Protein AF-J7IGV7-F1 (afdb_monomer)

Sequence (108 aa):
GIPSAEMAAGLDADAIVIALKSRTTPSADAVAESLAALEWLRERGCEQIFFKYCSTFDSTAAGNIGQVSEALLEQLGSDFTLACPAFPENGRTIFRGHLFVQDQLLSE

Solvent-accessible surface area (backbone atoms only — not comparable to full-atom values): 6958 Å² total; per-residue (Å²): 92,78,74,52,74,73,78,49,60,84,72,84,68,97,73,87,85,76,58,72,87,37,64,81,47,59,44,69,57,30,33,53,56,50,50,54,43,48,52,59,40,46,79,71,65,54,88,74,87,81,90,86,74,53,59,81,63,73,58,54,100,80,24,29,67,63,62,37,51,53,54,51,27,60,77,68,74,44,94,78,86,87,89,78,44,60,39,65,96,80,32,16,44,70,57,98,88,44,53,25,52,63,97,38,53,71,92,110

Nearest PDB structures (foldseek):
  5dmh-assembly2_B  TM=1.000E+00  e=1.516E-09  Cupriavidus necator H16
  5dmh-assembly1_A  TM=1.006E+00  e=2.106E-09  Cupriavidus necator H16
  1yzy-assembly2_B  TM=9.901E-01  e=2.101E-08  Haemophilus influenzae
  3dqq-assembly1_A-2  TM=1.004E+00  e=7.325E-08  Salmonella enterica subsp. enterica serovar Typhimurium
  3dqq-assembly2_B  TM=1.003E+00  e=3.788E-07  Salmonella enterica subsp. enterica serovar Typhimurium

Mean predicted aligned error: 2.84 Å

Foldseek 3Di:
DADDPVVCVPDDDPDDDDDDPQLPPQQVVSQVVLVVNVVSCVVVVNPDDDDDDALLLRADPRDNPVSNVVSVCVVVVHDDDDDHSADVVQQWDADPNFTDRNPHTSVD

Organism: Pseudomonas syringae pv. actinidiae (NCBI:txid103796)

Structure (mmCIF, N/CA/C/O backbone):
data_AF-J7IGV7-F1
#
_entry.id   AF-J7IGV7-F1
#
loop_
_atom_site.group_PDB
_atom_site.id
_atom_site.type_symbol
_atom_site.label_atom_id
_atom_site.label_alt_id
_atom_site.label_comp_id
_atom_site.label_asym_id
_atom_site.label_entity_id
_atom_site.label_seq_id
_atom_site.pdbx_PDB_ins_code
_atom_site.Cartn_x
_atom_site.Cartn_y
_atom_site.Cartn_z
_atom_site.occupancy
_atom_site.B_iso_or_equiv
_atom_site.auth_seq_id
_atom_site.auth_comp_id
_atom_site.auth_asym_id
_atom_site.auth_atom_id
_atom_site.pdbx_PDB_model_num
ATOM 1 N N . GLY A 1 1 ? -4.403 13.123 4.275 1.00 84.31 1 GLY A N 1
ATOM 2 C CA . GLY A 1 1 ? -4.124 12.906 5.705 1.00 84.31 1 GLY A CA 1
ATOM 3 C C . GLY A 1 1 ? -5.341 12.289 6.355 1.00 84.31 1 GLY A C 1
ATOM 4 O O . GLY A 1 1 ? -6.381 12.226 5.708 1.00 84.31 1 GLY A O 1
ATOM 5 N N . ILE A 1 2 ? -5.208 11.836 7.597 1.00 93.19 2 ILE A N 1
ATOM 6 C CA . ILE A 1 2 ? -6.303 11.217 8.355 1.00 93.19 2 ILE A CA 1
ATOM 7 C C . ILE A 1 2 ? -7.370 12.288 8.662 1.00 93.19 2 ILE A C 1
ATOM 9 O O . ILE A 1 2 ? -7.001 13.350 9.171 1.00 93.19 2 ILE A O 1
ATOM 13 N N . PRO A 1 3 ? -8.657 12.075 8.325 1.00 92.00 3 PRO A N 1
ATOM 14 C CA . PRO A 1 3 ? -9.700 13.067 8.590 1.00 92.00 3 PRO A CA 1
ATOM 15 C C . PRO A 1 3 ? -9.944 13.265 10.093 1.00 92.00 3 PRO A C 1
ATOM 17 O O . PRO A 1 3 ? -9.812 12.332 10.885 1.00 92.00 3 PRO A O 1
ATOM 20 N N . SER A 1 4 ? -10.352 14.470 10.501 1.00 91.19 4 SER A N 1
ATOM 21 C CA . SER A 1 4 ? -10.789 14.696 11.885 1.00 91.19 4 SER A CA 1
ATOM 22 C C . SER A 1 4 ? -12.097 13.949 12.178 1.00 91.19 4 SER A C 1
ATOM 24 O O . SER A 1 4 ? -12.853 13.616 11.264 1.00 91.19 4 SER A O 1
ATOM 26 N N . ALA A 1 5 ? -12.395 13.708 13.458 1.00 85.00 5 ALA A N 1
ATOM 27 C CA . ALA A 1 5 ? -13.662 13.093 13.862 1.00 85.00 5 ALA A CA 1
ATOM 28 C C . ALA A 1 5 ? -14.883 13.897 13.379 1.00 85.00 5 ALA A C 1
ATOM 30 O O . ALA A 1 5 ? -15.871 13.308 12.957 1.00 85.00 5 ALA A O 1
ATOM 31 N N . GLU A 1 6 ? -14.780 15.228 13.374 1.00 87.62 6 GLU A N 1
ATOM 32 C CA . GLU A 1 6 ? -15.820 16.129 12.871 1.00 87.62 6 GLU A CA 1
ATOM 33 C C . GLU A 1 6 ? -16.024 15.986 11.359 1.00 87.62 6 GLU A C 1
ATOM 35 O O . GLU A 1 6 ? -17.153 15.839 10.909 1.00 87.62 6 GLU A O 1
ATOM 40 N N . MET A 1 7 ? -14.942 15.942 10.572 1.00 84.81 7 MET A N 1
ATOM 41 C CA . MET A 1 7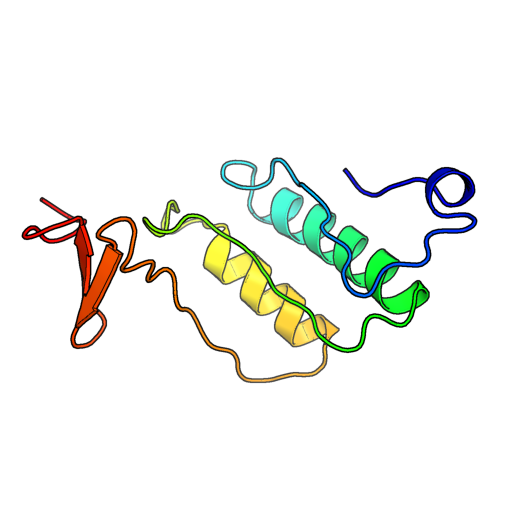 ? -15.037 15.701 9.125 1.00 84.81 7 MET A CA 1
ATOM 42 C C . MET A 1 7 ? -15.596 14.316 8.796 1.00 84.81 7 MET A C 1
ATOM 44 O O . MET A 1 7 ? -16.161 14.114 7.726 1.00 84.81 7 MET A O 1
ATOM 48 N N . ALA A 1 8 ? -15.396 13.357 9.698 1.00 84.12 8 ALA A N 1
ATOM 49 C CA . ALA A 1 8 ? -15.902 12.005 9.552 1.00 84.12 8 ALA A CA 1
ATOM 50 C C . ALA A 1 8 ? -17.365 11.855 9.986 1.00 84.12 8 ALA A C 1
ATOM 52 O O . ALA A 1 8 ? -17.967 10.812 9.727 1.00 84.12 8 ALA A O 1
ATOM 53 N N . ALA A 1 9 ? -17.918 12.849 10.688 1.00 82.69 9 ALA A N 1
ATOM 54 C CA . ALA A 1 9 ? -19.268 12.785 11.215 1.00 82.69 9 ALA A CA 1
ATOM 55 C C . ALA A 1 9 ? -20.268 12.739 10.053 1.00 82.69 9 ALA A C 1
ATOM 57 O O . ALA A 1 9 ? -20.359 13.670 9.256 1.00 82.69 9 ALA A O 1
ATOM 58 N N . GLY A 1 10 ? -21.011 11.636 9.954 1.00 80.12 10 GLY A N 1
ATOM 59 C CA . GLY A 1 10 ? -21.983 11.428 8.880 1.00 80.12 10 GLY A CA 1
ATOM 60 C C . GLY A 1 10 ? -21.392 10.907 7.567 1.00 80.12 10 GLY A C 1
ATOM 61 O O . GLY A 1 10 ? -22.084 10.957 6.554 1.00 80.12 10 GLY A O 1
ATOM 62 N N . LEU A 1 11 ? -20.150 10.405 7.562 1.00 85.75 11 LEU A N 1
ATOM 63 C CA . LEU A 1 11 ? -19.664 9.601 6.439 1.00 85.75 11 LEU A CA 1
ATOM 64 C C . LEU A 1 11 ? -20.482 8.308 6.348 1.00 85.75 11 LEU A C 1
ATOM 66 O O . LEU A 1 11 ? -20.324 7.411 7.173 1.00 85.75 11 LEU A O 1
ATOM 70 N N . ASP A 1 12 ? -21.330 8.239 5.328 1.00 88.88 12 ASP A N 1
ATOM 71 C CA . ASP A 1 12 ? -22.033 7.036 4.893 1.00 88.88 12 ASP A CA 1
ATOM 72 C C . ASP A 1 12 ? -21.447 6.626 3.538 1.00 88.88 12 ASP A C 1
ATOM 74 O O . ASP A 1 12 ? -21.731 7.239 2.505 1.00 88.88 12 ASP A O 1
ATOM 78 N N . ALA A 1 13 ? -20.498 5.693 3.567 1.00 91.69 13 ALA A N 1
ATOM 79 C CA . ALA A 1 13 ? -19.764 5.254 2.390 1.00 91.69 13 ALA A CA 1
ATOM 80 C C . ALA A 1 13 ? -19.388 3.779 2.511 1.00 91.69 13 ALA A C 1
ATOM 82 O O . ALA A 1 13 ? -18.926 3.336 3.560 1.00 91.69 13 ALA A O 1
ATOM 83 N N . ASP A 1 14 ? -19.483 3.054 1.397 1.00 94.44 14 ASP A N 1
ATOM 84 C CA . ASP A 1 14 ? -19.074 1.647 1.327 1.00 94.44 14 ASP A CA 1
ATOM 85 C C . ASP A 1 14 ? -17.547 1.471 1.429 1.00 94.44 14 ASP A C 1
ATOM 87 O O . ASP A 1 14 ? -17.051 0.410 1.804 1.00 94.44 14 ASP A O 1
ATOM 91 N N . ALA A 1 15 ? -16.781 2.507 1.068 1.00 96.19 15 ALA A N 1
ATOM 92 C CA . ALA A 1 15 ? -15.325 2.498 1.092 1.00 96.19 15 ALA A CA 1
ATOM 93 C C . ALA A 1 15 ? -14.758 3.875 1.454 1.00 96.19 15 ALA A C 1
ATOM 95 O O . ALA A 1 15 ? -15.256 4.913 1.013 1.00 96.19 15 ALA A O 1
ATOM 96 N N . ILE A 1 16 ? -13.657 3.877 2.208 1.00 95.75 16 ILE A N 1
ATOM 97 C CA . ILE A 1 16 ? -12.945 5.090 2.615 1.00 95.75 16 ILE A CA 1
ATOM 98 C C . ILE A 1 16 ? -11.492 5.000 2.149 1.00 95.75 16 ILE A C 1
ATOM 100 O O . ILE A 1 16 ? -10.813 4.000 2.370 1.00 95.75 16 ILE A O 1
ATOM 104 N N . VAL A 1 17 ? -10.996 6.072 1.527 1.00 96.94 17 VAL A N 1
ATOM 105 C CA . VAL A 1 17 ? -9.608 6.167 1.055 1.00 96.94 17 VAL A CA 1
ATOM 106 C C . VAL A 1 17 ? -8.887 7.292 1.789 1.00 96.94 17 VAL A C 1
ATOM 108 O O . VAL A 1 17 ? -9.201 8.469 1.609 1.00 96.94 17 VAL A O 1
ATOM 111 N N . ILE A 1 18 ? -7.871 6.941 2.580 1.00 97.38 18 ILE A N 1
ATOM 112 C CA . ILE A 1 18 ? -6.984 7.912 3.231 1.00 97.38 18 ILE A CA 1
ATOM 113 C C . ILE A 1 18 ? -5.748 8.122 2.356 1.00 97.38 18 ILE A C 1
ATOM 115 O O . ILE A 1 18 ? -4.890 7.252 2.232 1.00 97.38 18 ILE A O 1
ATOM 119 N N . ALA A 1 19 ? -5.638 9.307 1.755 1.00 97.44 19 ALA A N 1
ATOM 120 C CA . ALA A 1 19 ? -4.468 9.679 0.967 1.00 97.44 19 ALA A CA 1
ATOM 121 C C . ALA A 1 19 ? -3.319 10.154 1.875 1.00 97.44 19 ALA A C 1
ATOM 123 O O . ALA A 1 19 ? -3.428 11.191 2.544 1.00 97.44 19 ALA A O 1
ATOM 124 N N . LEU A 1 20 ? -2.210 9.414 1.861 1.00 97.56 20 LEU A N 1
ATOM 125 C CA . LEU A 1 20 ? -0.955 9.751 2.538 1.00 97.56 20 LEU A CA 1
ATOM 126 C C . LEU A 1 20 ? 0.107 10.197 1.526 1.00 97.56 20 LEU A C 1
ATOM 128 O O . LEU A 1 20 ? 0.058 9.839 0.347 1.00 97.56 20 LEU A O 1
ATOM 132 N N . LYS A 1 21 ? 1.089 10.978 1.986 1.00 97.06 21 LYS A N 1
ATOM 133 C CA . LYS A 1 21 ? 2.260 11.384 1.188 1.00 97.06 21 LYS A CA 1
ATOM 134 C C . LYS A 1 21 ? 3.487 10.545 1.563 1.00 97.06 21 LYS A C 1
ATOM 136 O O . LYS A 1 21 ? 4.586 11.068 1.678 1.00 97.06 21 LYS A O 1
ATOM 141 N N . SER A 1 22 ? 3.294 9.237 1.714 1.00 97.06 22 SER A N 1
ATOM 142 C CA . SER A 1 22 ? 4.245 8.323 2.358 1.00 97.06 22 SER A CA 1
ATOM 143 C C . SER A 1 22 ? 5.158 7.542 1.400 1.00 97.06 22 SER A C 1
ATOM 145 O O . SER A 1 22 ? 5.896 6.660 1.830 1.00 97.06 22 SER A O 1
ATOM 147 N N . ARG A 1 23 ? 5.132 7.827 0.085 1.00 97.62 23 ARG A N 1
ATOM 148 C CA . ARG A 1 23 ? 5.897 7.048 -0.917 1.00 97.62 23 ARG A CA 1
ATOM 149 C C . ARG A 1 23 ? 7.410 7.111 -0.687 1.00 97.62 23 ARG A C 1
ATOM 151 O O . ARG A 1 23 ? 8.086 6.101 -0.828 1.00 97.62 23 ARG A O 1
ATOM 158 N N . THR A 1 24 ? 7.922 8.303 -0.398 1.00 96.44 24 THR A N 1
ATOM 159 C CA . THR A 1 24 ? 9.364 8.605 -0.369 1.00 96.44 24 THR A CA 1
ATOM 160 C C . THR A 1 24 ? 9.819 9.196 0.963 1.00 96.44 24 THR A C 1
ATOM 162 O O . THR A 1 24 ? 10.936 9.696 1.062 1.00 96.44 24 THR A O 1
ATOM 165 N N . THR A 1 25 ? 8.950 9.209 1.973 1.00 97.25 25 THR A N 1
ATOM 166 C CA . THR A 1 25 ? 9.321 9.586 3.342 1.00 97.25 25 THR A CA 1
ATOM 167 C C . THR A 1 25 ? 10.185 8.488 3.966 1.00 97.25 25 THR A C 1
ATOM 169 O O . THR A 1 25 ? 10.186 7.360 3.463 1.00 97.25 25 THR A O 1
ATOM 172 N N . PRO A 1 26 ? 10.915 8.768 5.058 1.00 98.06 26 PRO A N 1
ATOM 173 C CA . PRO A 1 26 ? 11.537 7.718 5.858 1.00 98.06 26 PRO A CA 1
ATOM 174 C C . PRO A 1 26 ? 10.540 6.600 6.189 1.00 98.06 26 PRO A C 1
ATOM 176 O O . PRO A 1 26 ? 9.363 6.862 6.450 1.00 98.06 26 PRO A O 1
ATOM 179 N N . SER A 1 27 ? 11.006 5.351 6.179 1.00 97.75 27 SER A N 1
ATOM 180 C CA . SER A 1 27 ? 10.139 4.183 6.377 1.00 97.75 27 SER A CA 1
ATOM 181 C C . SER A 1 27 ? 9.418 4.210 7.722 1.00 97.75 27 SER A C 1
ATOM 183 O O . SER A 1 27 ? 8.233 3.897 7.775 1.00 97.75 27 SER A O 1
ATOM 185 N N . ALA A 1 28 ? 10.088 4.671 8.782 1.00 98.19 28 ALA A N 1
ATOM 186 C CA . ALA A 1 28 ? 9.481 4.861 10.098 1.00 98.19 28 ALA A CA 1
ATOM 187 C C . ALA A 1 28 ? 8.280 5.825 10.059 1.00 98.19 28 ALA A C 1
ATOM 189 O O . ALA A 1 28 ? 7.235 5.523 10.633 1.00 98.19 28 ALA A O 1
ATOM 190 N N . ASP A 1 29 ? 8.396 6.936 9.325 1.00 98.38 29 ASP A N 1
ATOM 191 C CA . ASP A 1 29 ? 7.314 7.917 9.186 1.00 98.38 29 ASP A CA 1
ATOM 192 C C . ASP A 1 29 ? 6.157 7.334 8.364 1.00 98.38 29 ASP A C 1
ATOM 194 O O . ASP A 1 29 ? 4.993 7.449 8.744 1.00 98.38 29 ASP A O 1
ATOM 198 N N . ALA A 1 30 ? 6.467 6.642 7.261 1.00 98.50 30 ALA A N 1
ATOM 199 C CA . ALA A 1 30 ? 5.459 5.988 6.428 1.00 98.50 30 ALA A CA 1
ATOM 200 C C . ALA A 1 30 ? 4.684 4.902 7.189 1.00 98.50 30 ALA A C 1
ATOM 202 O O . ALA A 1 30 ? 3.467 4.788 7.020 1.00 98.50 30 ALA A O 1
ATOM 203 N N . VAL A 1 31 ? 5.370 4.125 8.030 1.00 98.75 31 VAL A N 1
ATOM 204 C CA . VAL A 1 31 ? 4.757 3.125 8.912 1.00 98.75 31 VAL A CA 1
ATOM 205 C C . VAL A 1 31 ? 3.859 3.807 9.941 1.00 98.75 31 VAL A C 1
ATOM 207 O O . VAL A 1 31 ? 2.688 3.445 10.041 1.00 98.75 31 VAL A O 1
ATOM 210 N N . ALA A 1 32 ? 4.355 4.826 10.647 1.00 98.62 32 ALA A N 1
ATOM 211 C CA . ALA A 1 32 ? 3.581 5.538 11.662 1.00 98.62 32 ALA A CA 1
ATOM 212 C C . ALA A 1 32 ? 2.299 6.168 11.086 1.00 98.62 32 ALA A C 1
ATOM 214 O O . ALA A 1 32 ? 1.217 5.994 11.648 1.00 98.62 32 ALA A O 1
ATOM 215 N N . GLU A 1 33 ? 2.390 6.841 9.934 1.00 98.44 33 GLU A N 1
ATOM 216 C CA . GLU A 1 33 ? 1.222 7.412 9.253 1.00 98.44 33 GLU A CA 1
ATOM 217 C C . GLU A 1 33 ? 0.221 6.336 8.810 1.00 98.44 33 GLU A C 1
ATOM 219 O O . GLU A 1 33 ? -0.991 6.531 8.926 1.00 98.44 33 GLU A O 1
ATOM 224 N N . SER A 1 34 ? 0.711 5.196 8.315 1.00 98.69 34 SER A N 1
ATOM 225 C CA . SER A 1 34 ? -0.141 4.104 7.831 1.00 98.69 34 SER A CA 1
ATOM 226 C C . SER A 1 34 ? -0.854 3.380 8.972 1.00 98.69 34 SER A C 1
ATOM 228 O O . SER A 1 34 ? -2.028 3.047 8.832 1.0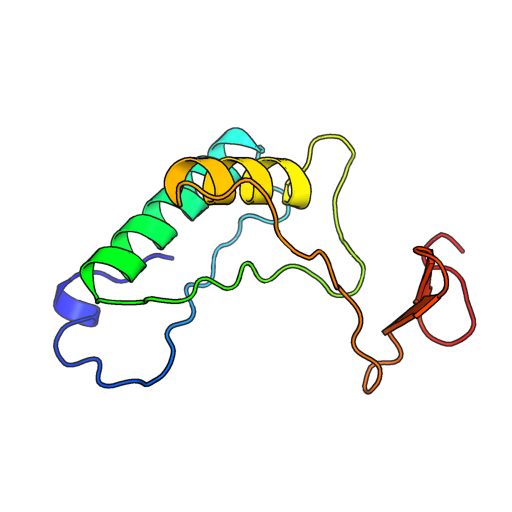0 98.69 34 SER A O 1
ATOM 230 N N . LEU A 1 35 ? -0.192 3.187 10.116 1.00 98.69 35 LEU A N 1
ATOM 231 C CA . LEU A 1 35 ? -0.805 2.599 11.310 1.00 98.69 35 LEU A CA 1
ATOM 232 C C . LEU A 1 35 ? -1.842 3.534 11.939 1.00 98.69 35 LEU A C 1
ATOM 234 O O . LEU A 1 35 ? -2.916 3.082 12.325 1.00 98.69 35 LEU A O 1
ATOM 238 N N . ALA A 1 36 ? -1.574 4.841 11.972 1.00 98.44 36 ALA A N 1
ATOM 239 C CA . ALA A 1 36 ? -2.569 5.816 12.410 1.00 98.44 36 ALA A CA 1
ATOM 240 C C . ALA A 1 36 ? -3.796 5.834 11.476 1.00 98.44 36 ALA A C 1
ATOM 242 O O . ALA A 1 36 ? -4.931 5.945 11.939 1.00 98.44 36 ALA A O 1
ATOM 243 N N . ALA A 1 37 ? -3.588 5.684 10.162 1.00 98.44 37 ALA A N 1
ATOM 244 C CA . ALA A 1 37 ? -4.676 5.562 9.196 1.00 98.44 37 ALA A CA 1
ATOM 245 C C . ALA A 1 37 ? -5.463 4.253 9.372 1.00 98.44 37 ALA A C 1
ATOM 247 O O . ALA A 1 37 ? -6.691 4.275 9.314 1.00 98.44 37 ALA A O 1
ATOM 248 N N . LEU A 1 38 ? -4.774 3.134 9.618 1.00 98.38 38 LEU A N 1
ATOM 249 C CA . LEU A 1 38 ? -5.393 1.843 9.915 1.00 98.38 38 LEU A CA 1
ATOM 250 C C . LEU A 1 38 ? -6.297 1.931 11.147 1.00 98.38 38 LEU A C 1
ATOM 252 O O . LEU A 1 38 ? -7.452 1.525 11.070 1.00 98.38 38 LEU A O 1
ATOM 256 N N . GLU A 1 39 ? -5.797 2.473 12.256 1.00 97.75 39 GLU A N 1
ATOM 257 C CA . GLU A 1 39 ? -6.577 2.576 13.493 1.00 97.75 39 GLU A CA 1
ATOM 258 C C . GLU A 1 39 ? -7.850 3.397 13.273 1.00 97.75 39 GLU A C 1
ATOM 260 O O . GLU A 1 39 ? -8.951 2.950 13.588 1.00 97.75 39 GLU A O 1
ATOM 265 N N . TRP A 1 40 ? -7.723 4.540 12.597 1.00 97.00 40 TRP A N 1
ATOM 266 C CA . TRP A 1 40 ? -8.863 5.390 12.265 1.00 97.00 40 TRP A CA 1
ATOM 267 C C . TRP A 1 40 ? -9.920 4.676 11.406 1.00 97.00 40 TRP A C 1
ATOM 269 O O . TRP A 1 40 ? -11.121 4.897 11.590 1.00 97.00 40 TRP A O 1
ATOM 279 N N . LEU A 1 41 ? -9.491 3.831 10.458 1.00 96.69 41 LEU A N 1
ATOM 280 C CA . LEU A 1 41 ? -10.390 3.020 9.628 1.00 96.69 41 LEU A CA 1
ATOM 281 C C . LEU A 1 41 ? -11.080 1.933 10.464 1.00 96.69 41 LEU A C 1
ATOM 283 O O . LEU A 1 41 ? -12.286 1.724 10.333 1.00 96.69 41 LEU A O 1
ATOM 287 N N . ARG A 1 42 ? -10.344 1.271 11.365 1.00 95.19 42 ARG A N 1
ATOM 288 C CA . ARG A 1 42 ? -10.889 0.224 12.243 1.00 95.19 42 ARG A CA 1
ATOM 289 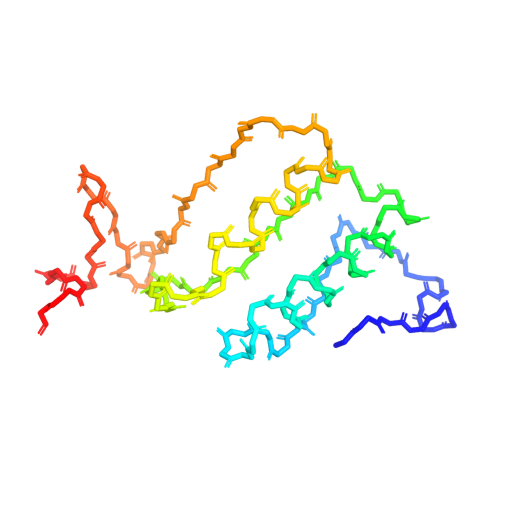C C . ARG A 1 42 ? -11.920 0.762 13.227 1.00 95.19 42 ARG A C 1
ATOM 291 O O . ARG A 1 42 ? -12.957 0.130 13.405 1.00 95.19 42 ARG A O 1
ATOM 298 N N . GLU A 1 43 ? -11.695 1.944 13.797 1.00 93.75 43 GLU A N 1
ATOM 299 C CA . GLU A 1 43 ? -12.673 2.637 14.652 1.00 93.75 43 GLU A CA 1
ATOM 300 C C . GLU A 1 43 ? -14.013 2.904 13.942 1.00 93.75 43 GLU A C 1
ATOM 302 O O . GLU A 1 43 ? -15.034 3.106 14.596 1.00 93.75 43 GLU A O 1
ATOM 307 N N . ARG A 1 44 ? -14.024 2.895 12.604 1.00 92.56 44 ARG A N 1
ATOM 308 C CA . ARG A 1 44 ? -15.212 3.097 11.759 1.00 92.56 44 ARG A CA 1
ATOM 309 C C . ARG A 1 44 ? -15.777 1.808 11.177 1.00 92.56 44 ARG A C 1
ATOM 311 O O . ARG A 1 44 ? -16.646 1.861 10.316 1.00 92.56 44 ARG A O 1
ATOM 318 N N . GLY A 1 45 ? -15.305 0.660 11.654 1.00 93.50 45 GLY A N 1
ATOM 319 C CA . GLY A 1 45 ? -15.817 -0.638 11.238 1.00 93.50 45 GLY A CA 1
ATOM 320 C C . GLY A 1 45 ? -15.330 -1.090 9.864 1.00 93.50 45 GLY A C 1
ATOM 321 O O . GLY A 1 45 ? -15.947 -1.972 9.281 1.00 93.50 45 GLY A O 1
ATOM 322 N N . CYS A 1 46 ? -14.237 -0.533 9.326 1.00 96.12 46 CYS A N 1
ATOM 323 C CA . CYS A 1 46 ? -13.638 -1.091 8.114 1.00 96.12 46 CYS A CA 1
ATOM 324 C C . CYS A 1 46 ? -13.089 -2.500 8.396 1.00 96.12 46 CYS A C 1
ATOM 326 O O . CYS A 1 46 ? -12.113 -2.663 9.129 1.00 96.12 46 CYS A O 1
ATOM 328 N N . GLU A 1 47 ? -13.709 -3.512 7.791 1.00 94.62 47 GLU A N 1
ATOM 329 C CA . GLU A 1 47 ? -13.361 -4.929 7.983 1.00 94.62 47 GLU A CA 1
ATOM 330 C C . GLU A 1 47 ? -12.248 -5.406 7.039 1.00 94.62 47 GLU A C 1
ATOM 332 O O . GLU A 1 47 ? -11.517 -6.345 7.353 1.00 94.62 47 GLU A O 1
ATOM 337 N N . GLN A 1 48 ? -12.095 -4.745 5.888 1.00 97.50 48 GLN A N 1
ATOM 338 C CA . GLN A 1 48 ? -11.076 -5.050 4.890 1.00 97.50 48 GLN A CA 1
ATOM 339 C C . GLN A 1 48 ? -10.178 -3.839 4.647 1.00 97.50 48 GLN A C 1
ATOM 341 O O . GLN A 1 48 ? -10.652 -2.726 4.422 1.00 97.50 48 GLN A O 1
ATOM 346 N N . ILE A 1 49 ? -8.865 -4.072 4.647 1.00 98.38 49 ILE A N 1
ATOM 347 C CA . ILE A 1 49 ? -7.853 -3.032 4.459 1.00 98.38 49 ILE A CA 1
ATOM 348 C C . ILE A 1 49 ? -7.128 -3.255 3.136 1.00 98.38 49 ILE A C 1
ATOM 350 O O . ILE A 1 49 ? -6.604 -4.336 2.872 1.00 98.38 49 ILE A O 1
ATOM 354 N N . PHE A 1 50 ? -7.072 -2.207 2.314 1.00 98.50 50 PHE A N 1
ATOM 355 C CA . PHE A 1 50 ? -6.354 -2.211 1.045 1.00 98.50 50 PHE A CA 1
ATOM 356 C C . PHE A 1 50 ? -5.186 -1.225 1.095 1.00 98.50 50 PHE A C 1
ATOM 358 O O . PHE A 1 50 ? -5.379 -0.007 1.072 1.00 98.50 50 PHE A O 1
ATOM 365 N N . PHE A 1 51 ? -3.954 -1.736 1.117 1.00 98.69 51 PHE A N 1
ATOM 366 C CA . PHE A 1 51 ? -2.768 -0.891 1.009 1.00 98.69 51 PHE A CA 1
ATOM 367 C C . PHE A 1 51 ? -2.446 -0.591 -0.461 1.00 98.69 51 PHE A C 1
ATOM 369 O O . PHE A 1 51 ? -1.899 -1.419 -1.189 1.00 98.69 51 PHE A O 1
ATOM 376 N N . LYS A 1 52 ? -2.792 0.619 -0.912 1.00 98.44 52 LYS A N 1
ATOM 377 C CA . LYS A 1 52 ? -2.563 1.068 -2.291 1.00 98.44 52 LYS A CA 1
ATOM 378 C C . LYS A 1 52 ? -1.184 1.710 -2.469 1.00 98.44 52 LYS A C 1
ATOM 380 O O . LYS A 1 52 ? -0.905 2.764 -1.907 1.00 98.44 52 LYS A O 1
ATOM 385 N N . TYR A 1 53 ? -0.389 1.169 -3.391 1.00 98.38 53 TYR A N 1
ATOM 386 C CA . TYR A 1 53 ? 0.882 1.743 -3.869 1.00 98.38 53 TYR A CA 1
ATOM 387 C C . TYR A 1 53 ? 0.933 1.826 -5.406 1.00 98.38 53 TYR A C 1
ATOM 389 O O . TYR A 1 53 ? -0.033 1.485 -6.090 1.00 98.38 53 TYR A O 1
ATOM 397 N N . CYS A 1 54 ? 2.004 2.390 -5.973 1.00 97.06 54 CYS A N 1
ATOM 398 C CA . CYS A 1 54 ? 2.113 2.664 -7.413 1.00 97.06 54 CYS A CA 1
ATOM 399 C C . CYS A 1 54 ? 2.123 1.374 -8.258 1.00 97.06 54 CYS A C 1
ATOM 401 O O . CYS A 1 54 ? 2.704 0.373 -7.847 1.00 97.06 54 CYS A O 1
ATOM 403 N N . SER A 1 55 ? 1.530 1.401 -9.457 1.00 97.31 55 SER A N 1
ATOM 404 C CA . SER A 1 55 ? 1.494 0.244 -10.373 1.00 97.31 55 SER A CA 1
ATOM 405 C C . SER A 1 55 ? 2.860 -0.110 -10.973 1.00 97.31 55 SER A C 1
ATOM 407 O O . SER A 1 55 ? 3.027 -1.164 -11.571 1.00 97.31 55 SER A O 1
ATOM 409 N N . THR A 1 56 ? 3.841 0.780 -10.840 1.00 97.56 56 THR A N 1
ATOM 410 C CA . THR A 1 56 ? 5.247 0.554 -11.205 1.00 97.56 56 THR A CA 1
ATOM 411 C C . THR A 1 56 ? 6.110 0.157 -10.006 1.00 97.56 56 THR A C 1
ATOM 413 O O . THR A 1 56 ? 7.328 0.137 -10.106 1.00 97.56 56 THR A O 1
ATOM 416 N N . PHE A 1 57 ? 5.481 -0.183 -8.874 1.00 98.06 57 PHE A N 1
ATOM 417 C CA . PHE A 1 57 ? 6.149 -0.654 -7.658 1.00 98.06 57 PHE A CA 1
ATOM 418 C C . PHE A 1 57 ? 7.226 0.306 -7.110 1.00 98.06 57 PHE A C 1
ATOM 420 O O . PHE A 1 57 ? 8.197 -0.122 -6.489 1.00 98.06 57 PHE A O 1
ATOM 427 N N . ASP A 1 58 ? 7.038 1.616 -7.323 1.00 97.25 58 ASP A N 1
ATOM 428 C CA . ASP A 1 58 ? 7.956 2.687 -6.920 1.00 97.25 58 ASP A CA 1
ATOM 429 C C . ASP A 1 58 ? 8.384 2.556 -5.453 1.00 97.25 58 ASP A C 1
ATOM 431 O O . ASP A 1 58 ? 7.615 2.844 -4.531 1.00 97.25 58 ASP A O 1
ATOM 435 N N . SER A 1 59 ? 9.625 2.125 -5.251 1.00 97.25 59 SER A N 1
ATOM 436 C CA . SER A 1 5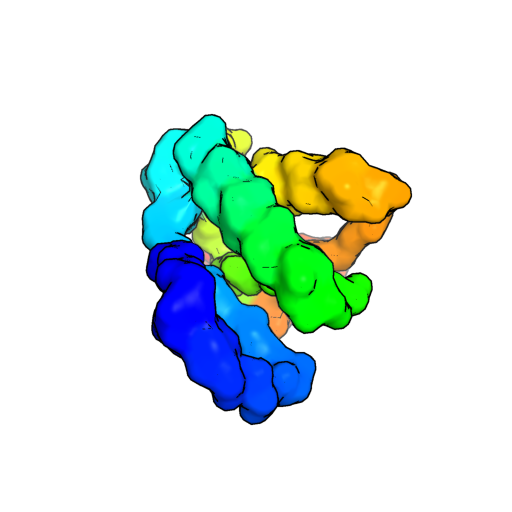9 ? 10.243 1.910 -3.947 1.00 97.25 59 SER A CA 1
ATOM 437 C C . SER A 1 59 ? 11.761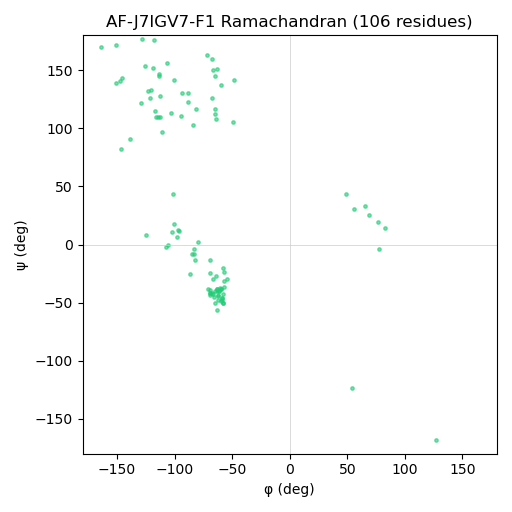 1.810 -4.091 1.00 97.25 59 SER A C 1
ATOM 439 O O . SER A 1 59 ? 12.304 1.740 -5.194 1.00 97.25 59 SER A O 1
ATOM 441 N N . THR A 1 60 ? 12.453 1.813 -2.959 1.00 96.62 60 THR A N 1
ATOM 442 C CA . THR A 1 60 ? 13.866 1.431 -2.866 1.00 96.62 60 THR A CA 1
ATOM 443 C C . THR A 1 60 ? 13.996 0.209 -1.960 1.00 96.62 60 THR A C 1
ATOM 445 O O . THR A 1 60 ? 13.028 -0.195 -1.316 1.00 96.62 60 THR A O 1
ATOM 448 N N . ALA A 1 61 ? 15.207 -0.338 -1.822 1.00 95.94 61 ALA A N 1
ATOM 449 C CA . ALA A 1 61 ? 15.479 -1.367 -0.815 1.00 95.94 61 ALA A CA 1
ATOM 450 C C . ALA A 1 61 ? 15.152 -0.906 0.624 1.00 95.94 61 ALA A C 1
ATOM 452 O O . ALA A 1 61 ? 14.877 -1.736 1.484 1.00 95.94 61 ALA A O 1
ATOM 453 N N . ALA A 1 62 ? 15.153 0.408 0.879 1.00 95.56 62 ALA A N 1
ATOM 454 C CA . ALA A 1 62 ? 14.788 0.983 2.171 1.00 95.56 62 ALA A CA 1
ATOM 455 C C . ALA A 1 62 ? 13.268 1.146 2.372 1.00 95.56 62 ALA A C 1
ATOM 457 O O . ALA A 1 62 ? 12.857 1.479 3.483 1.00 95.56 62 ALA A O 1
ATOM 458 N N . GLY A 1 63 ? 12.450 0.924 1.332 1.00 96.50 63 GLY A N 1
ATOM 459 C CA . GLY A 1 63 ? 10.994 0.965 1.429 1.00 96.50 63 GLY A CA 1
ATOM 460 C C . GLY A 1 63 ? 10.272 1.868 0.425 1.00 96.50 63 GLY A C 1
ATOM 461 O O . GLY A 1 63 ? 10.849 2.303 -0.574 1.00 96.50 63 GLY A O 1
ATOM 462 N N . ASN A 1 64 ? 8.972 2.128 0.616 1.00 98.25 64 ASN A N 1
ATOM 463 C CA . ASN A 1 64 ? 8.181 1.845 1.838 1.00 98.25 64 ASN A CA 1
ATOM 464 C C . ASN A 1 64 ? 7.178 0.687 1.727 1.00 98.25 64 ASN A C 1
ATOM 466 O O . ASN A 1 64 ? 6.523 0.361 2.712 1.00 98.25 64 ASN A O 1
ATOM 470 N N . ILE A 1 65 ? 7.051 0.052 0.556 1.00 98.62 65 ILE A N 1
ATOM 471 C CA . ILE A 1 65 ? 6.013 -0.967 0.320 1.00 98.62 65 ILE A CA 1
ATOM 472 C C . ILE A 1 65 ? 6.151 -2.147 1.293 1.00 98.62 65 ILE A C 1
ATOM 474 O O . ILE A 1 65 ? 5.163 -2.529 1.916 1.00 98.62 65 ILE A O 1
ATOM 478 N N . GLY A 1 66 ? 7.359 -2.696 1.456 1.00 98.44 66 GLY A N 1
ATOM 479 C CA . GLY A 1 66 ? 7.603 -3.830 2.354 1.00 98.44 66 GLY A CA 1
ATOM 480 C C . GLY A 1 66 ? 7.317 -3.487 3.816 1.00 98.44 66 GLY A C 1
ATOM 481 O O . GLY A 1 66 ? 6.450 -4.098 4.428 1.00 98.44 66 GLY A O 1
ATOM 482 N N . GLN A 1 67 ? 7.967 -2.444 4.335 1.00 98.50 67 GLN A N 1
ATOM 483 C CA . GLN A 1 67 ? 7.892 -2.060 5.750 1.00 98.50 67 GLN A CA 1
ATOM 484 C C . GLN A 1 67 ? 6.467 -1.696 6.180 1.00 98.50 67 GLN A C 1
ATOM 486 O O . GLN A 1 67 ? 6.033 -2.073 7.264 1.00 98.50 67 GLN A O 1
ATOM 491 N N . VAL A 1 68 ? 5.714 -0.991 5.328 1.00 98.75 68 VAL A N 1
ATOM 492 C CA . VAL A 1 68 ? 4.307 -0.683 5.615 1.00 98.75 68 VAL A CA 1
ATOM 493 C C . VAL A 1 68 ? 3.449 -1.948 5.563 1.00 98.75 68 VAL A C 1
ATOM 495 O O . VAL A 1 68 ? 2.605 -2.131 6.433 1.00 98.75 68 VAL A O 1
ATOM 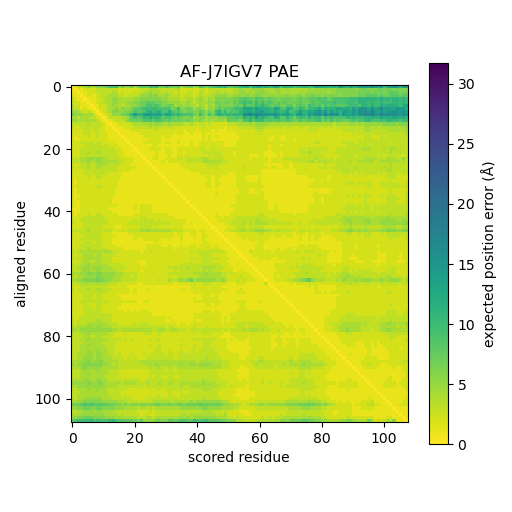498 N N . SER A 1 69 ? 3.667 -2.841 4.590 1.00 98.69 69 SER A N 1
ATOM 499 C CA . SER A 1 69 ? 2.899 -4.093 4.495 1.00 98.69 69 SER A CA 1
ATOM 500 C C . SER A 1 69 ? 3.111 -4.988 5.718 1.00 98.69 69 SER A C 1
ATOM 502 O O . SER A 1 69 ? 2.140 -5.509 6.259 1.00 98.69 69 SER A O 1
ATOM 504 N N . GLU A 1 70 ? 4.356 -5.129 6.177 1.00 98.56 70 GLU A N 1
ATOM 505 C CA . GLU A 1 70 ? 4.712 -5.908 7.370 1.00 98.56 70 GLU A CA 1
ATOM 506 C C . GLU A 1 70 ? 4.060 -5.337 8.634 1.00 98.56 70 GLU A C 1
ATOM 508 O O . GLU A 1 70 ? 3.408 -6.073 9.371 1.00 98.56 70 GLU A O 1
ATOM 513 N N . ALA A 1 71 ? 4.144 -4.019 8.843 1.00 98.69 71 ALA A N 1
ATOM 514 C CA . ALA A 1 71 ? 3.523 -3.368 9.996 1.00 98.69 71 ALA A CA 1
ATOM 515 C C . ALA A 1 71 ? 1.988 -3.496 9.995 1.00 98.69 71 ALA A C 1
ATOM 517 O O . ALA A 1 71 ? 1.373 -3.696 11.043 1.00 98.69 71 ALA A O 1
ATOM 518 N N . LEU A 1 72 ? 1.352 -3.399 8.822 1.00 98.75 72 LEU A N 1
ATOM 519 C CA . LEU A 1 72 ? -0.093 -3.598 8.693 1.00 98.75 72 LEU A CA 1
ATOM 520 C C . LEU A 1 72 ? -0.495 -5.047 8.997 1.00 98.75 72 LEU A C 1
ATOM 522 O O . LEU A 1 72 ? -1.490 -5.254 9.687 1.00 98.75 72 LEU A O 1
ATOM 526 N N . LEU A 1 73 ? 0.261 -6.034 8.505 1.00 98.69 73 LEU A N 1
ATOM 527 C CA . LEU A 1 73 ? 0.038 -7.455 8.796 1.00 98.69 73 LEU A CA 1
ATOM 528 C C . LEU A 1 73 ? 0.120 -7.741 10.299 1.00 98.69 73 LEU A C 1
ATOM 530 O O . LEU A 1 73 ? -0.796 -8.353 10.849 1.00 98.69 73 LEU A O 1
ATOM 534 N N . GLU A 1 74 ? 1.162 -7.233 10.963 1.00 98.50 74 GLU A N 1
ATOM 535 C CA . GLU A 1 74 ? 1.344 -7.367 12.411 1.00 98.50 74 GLU A CA 1
ATOM 536 C C . GLU A 1 74 ? 0.152 -6.782 13.184 1.00 98.50 74 GLU A C 1
ATOM 538 O O . GLU A 1 74 ? -0.458 -7.477 13.997 1.00 98.50 74 GLU A O 1
ATOM 543 N N . GLN A 1 75 ? -0.249 -5.543 12.878 1.00 98.19 75 GLN A N 1
ATOM 544 C CA . GLN A 1 75 ? -1.358 -4.870 13.567 1.00 98.19 75 GLN A CA 1
ATOM 545 C C . GLN A 1 75 ? -2.723 -5.528 13.299 1.00 98.19 75 GLN A C 1
ATOM 547 O O . GLN A 1 75 ? -3.624 -5.468 14.139 1.00 98.19 75 GLN A O 1
ATOM 552 N N . LEU A 1 76 ? -2.894 -6.151 12.131 1.00 97.81 76 LEU A N 1
ATOM 553 C CA . LEU A 1 76 ? -4.103 -6.888 11.758 1.00 97.81 76 LEU A CA 1
ATOM 554 C C . LEU A 1 76 ? -4.108 -8.337 12.266 1.00 97.81 76 LEU A C 1
ATOM 556 O O . LEU A 1 76 ? -5.133 -9.007 12.143 1.00 97.81 76 LEU A O 1
ATOM 560 N N . GLY A 1 77 ? -3.002 -8.828 12.832 1.00 97.62 77 GLY A N 1
ATOM 561 C CA . GLY A 1 77 ? -2.873 -10.218 13.269 1.00 97.62 77 GLY A CA 1
ATOM 562 C C . GLY A 1 77 ? -2.914 -11.221 12.112 1.00 97.62 77 GLY A C 1
ATOM 563 O O . GLY A 1 77 ? -3.453 -12.315 12.269 1.00 97.62 77 GLY A O 1
ATOM 564 N N . SER A 1 78 ? -2.387 -10.844 10.945 1.00 97.81 78 SER A N 1
ATOM 565 C CA . SER A 1 78 ? -2.313 -11.689 9.750 1.00 97.81 78 SER A CA 1
ATOM 566 C C . SER A 1 78 ? -0.859 -12.013 9.408 1.00 97.81 78 SER A C 1
ATOM 568 O O . SER A 1 78 ? 0.033 -11.195 9.610 1.00 97.81 78 SER A O 1
ATOM 570 N N . ASP A 1 79 ? -0.613 -13.205 8.872 1.00 97.75 79 ASP A N 1
ATOM 571 C CA . ASP A 1 79 ? 0.712 -13.689 8.471 1.00 97.75 79 ASP A CA 1
ATOM 572 C C . ASP A 1 79 ? 0.922 -13.693 6.946 1.00 97.75 79 ASP A C 1
ATOM 574 O O . ASP A 1 79 ? 1.996 -14.064 6.467 1.00 97.75 79 ASP A O 1
ATOM 578 N N . PHE A 1 80 ? -0.083 -13.276 6.166 1.00 98.31 80 PHE A N 1
ATOM 579 C CA . PHE A 1 80 ? -0.061 -13.395 4.711 1.00 98.31 80 PHE A CA 1
ATOM 580 C C . PHE A 1 80 ? -0.871 -12.303 3.999 1.00 98.31 80 PHE A C 1
ATOM 582 O O . PHE A 1 80 ? -1.992 -11.976 4.380 1.00 98.31 80 PHE A O 1
ATOM 589 N N . THR A 1 81 ? -0.331 -11.783 2.893 1.00 98.56 81 THR A N 1
ATOM 590 C CA . THR A 1 81 ? -1.050 -10.890 1.970 1.00 98.56 81 THR A CA 1
ATOM 591 C C . THR A 1 81 ? -0.530 -11.022 0.537 1.00 98.56 81 THR A C 1
ATOM 593 O O . THR A 1 81 ? 0.484 -11.672 0.277 1.00 98.56 81 THR A O 1
ATOM 596 N N . LEU A 1 82 ? -1.225 -10.390 -0.409 1.00 98.12 82 LEU A N 1
ATOM 597 C CA . LEU A 1 82 ? -0.851 -10.335 -1.819 1.00 98.12 82 LEU A CA 1
ATOM 598 C C . LEU A 1 82 ? -0.194 -8.995 -2.165 1.00 98.12 82 LEU A C 1
ATOM 600 O O . LEU A 1 82 ? -0.662 -7.934 -1.753 1.00 98.12 82 LEU A O 1
ATOM 604 N N . ALA A 1 83 ? 0.828 -9.039 -3.022 1.00 98.19 83 ALA A N 1
ATOM 605 C CA . ALA A 1 83 ? 1.380 -7.859 -3.677 1.00 98.19 83 ALA A CA 1
ATOM 606 C C . ALA A 1 83 ? 1.103 -7.913 -5.186 1.00 98.19 83 ALA A C 1
ATOM 608 O O . ALA A 1 83 ? 1.665 -8.745 -5.898 1.00 98.19 83 ALA A O 1
ATOM 609 N N . CYS A 1 84 ? 0.219 -7.042 -5.681 1.00 98.25 84 CYS A N 1
ATOM 610 C CA . CYS A 1 84 ? -0.182 -7.022 -7.088 1.00 98.25 84 CYS A CA 1
ATOM 611 C C . CYS A 1 84 ? -0.290 -5.583 -7.619 1.00 98.25 84 CYS A C 1
ATOM 613 O O . CYS A 1 84 ? -1.355 -4.972 -7.544 1.00 98.25 84 CYS A O 1
ATOM 615 N N . PRO A 1 85 ? 0.800 -5.024 -8.174 1.00 98.19 85 PRO A N 1
ATOM 616 C CA . PRO A 1 85 ? 0.771 -3.721 -8.841 1.00 98.19 85 PRO A CA 1
ATOM 617 C C . PRO A 1 85 ? 0.217 -3.760 -10.281 1.00 98.19 85 PRO A C 1
ATOM 619 O O . PRO A 1 85 ? 0.218 -2.725 -10.949 1.00 98.19 85 PRO A O 1
ATOM 622 N N . ALA A 1 86 ? -0.230 -4.920 -10.785 1.00 98.38 86 ALA A N 1
ATOM 623 C CA . ALA A 1 86 ? -0.726 -5.048 -12.154 1.00 98.38 86 ALA A CA 1
ATOM 624 C C . ALA A 1 86 ? -1.937 -4.132 -12.406 1.00 98.38 86 ALA A C 1
ATOM 626 O O . ALA A 1 86 ? -2.857 -4.042 -11.596 1.00 98.38 86 ALA A O 1
ATOM 627 N N . PHE A 1 87 ? -1.941 -3.481 -13.565 1.00 98.19 87 PHE A N 1
ATOM 628 C CA . PHE A 1 87 ? -3.034 -2.651 -14.058 1.00 98.19 87 PHE A CA 1
ATOM 629 C C . PHE A 1 87 ? -3.082 -2.769 -15.593 1.00 98.19 87 PHE A C 1
ATOM 631 O O . PHE A 1 87 ? -2.528 -1.913 -16.292 1.00 98.19 87 PHE A O 1
ATOM 638 N N . PRO A 1 88 ? -3.720 -3.829 -16.133 1.00 97.81 88 PRO A N 1
ATOM 639 C CA . PRO A 1 88 ? -3.670 -4.147 -17.562 1.00 97.81 88 PRO A CA 1
ATOM 640 C C . PRO A 1 88 ? -4.226 -3.058 -18.483 1.00 97.81 88 PRO A C 1
ATOM 642 O O . PRO A 1 88 ? -3.636 -2.809 -19.527 1.00 97.81 88 PRO A O 1
ATOM 645 N N . GLU A 1 89 ? -5.297 -2.362 -18.085 1.00 98.06 89 GLU A N 1
ATOM 646 C CA . GLU A 1 89 ? -5.857 -1.234 -18.853 1.00 98.06 89 GLU A CA 1
ATOM 647 C C . GLU A 1 89 ? -4.816 -0.125 -19.094 1.00 98.06 89 GLU A C 1
ATOM 649 O O . GLU A 1 89 ? -4.796 0.499 -20.150 1.00 98.06 89 GLU A O 1
ATOM 654 N N . ASN A 1 90 ? -3.882 0.045 -18.151 1.00 97.00 90 ASN A N 1
ATOM 655 C CA . ASN A 1 90 ? -2.764 0.978 -18.253 1.00 97.00 90 ASN A CA 1
ATOM 656 C C . ASN A 1 90 ? -1.447 0.294 -18.655 1.00 97.00 90 ASN A C 1
ATOM 658 O O . ASN A 1 90 ? -0.375 0.859 -18.432 1.00 97.00 90 ASN A O 1
ATOM 662 N N . GLY A 1 91 ? -1.491 -0.918 -19.209 1.00 97.69 91 GLY A N 1
ATOM 663 C CA . GLY A 1 91 ? -0.319 -1.641 -19.704 1.00 97.69 91 GLY A CA 1
ATOM 664 C C . GLY A 1 91 ? 0.650 -2.109 -18.616 1.00 97.69 91 GLY A C 1
ATOM 665 O O . GLY A 1 91 ? 1.837 -2.230 -18.889 1.00 97.69 91 GLY A O 1
ATOM 666 N N . ARG A 1 92 ? 0.202 -2.327 -17.371 1.00 98.69 92 ARG A N 1
ATOM 667 C CA . ARG A 1 92 ? 1.032 -2.944 -16.318 1.00 98.69 92 ARG A CA 1
ATOM 668 C C . ARG A 1 92 ? 0.611 -4.394 -16.133 1.00 98.69 92 ARG A C 1
ATOM 670 O O . ARG A 1 92 ? -0.500 -4.649 -15.671 1.00 98.69 92 ARG A O 1
ATOM 677 N N . THR A 1 93 ? 1.478 -5.342 -16.469 1.00 98.62 93 THR A N 1
ATOM 678 C CA . THR A 1 93 ? 1.203 -6.785 -16.353 1.00 98.62 93 THR A CA 1
ATOM 679 C C . THR A 1 93 ? 2.286 -7.482 -15.538 1.00 98.62 93 THR A C 1
ATOM 681 O O . THR A 1 93 ? 3.414 -7.006 -15.446 1.00 98.62 93 THR A O 1
ATOM 684 N N . ILE A 1 94 ? 1.940 -8.606 -14.906 1.00 98.56 94 ILE A N 1
ATOM 685 C CA . ILE A 1 94 ? 2.893 -9.428 -14.155 1.00 98.56 94 ILE A CA 1
ATOM 686 C C . ILE A 1 94 ? 2.902 -10.823 -14.760 1.00 98.56 94 ILE A C 1
ATOM 688 O O . ILE A 1 94 ? 1.861 -11.473 -14.849 1.00 98.56 94 ILE A O 1
ATOM 692 N N . PHE A 1 95 ? 4.083 -11.308 -15.127 1.00 98.25 95 PHE A N 1
ATOM 693 C CA . PHE A 1 95 ? 4.278 -12.675 -15.593 1.00 98.25 95 PHE A CA 1
ATOM 694 C C . PHE A 1 95 ? 5.428 -13.321 -14.826 1.00 98.25 95 PHE A C 1
ATOM 696 O O . PHE A 1 95 ? 6.545 -12.812 -14.819 1.00 98.25 95 PHE A O 1
ATOM 703 N N . ARG A 1 96 ? 5.150 -14.443 -14.144 1.00 97.44 96 ARG A N 1
ATOM 704 C CA . ARG A 1 96 ? 6.134 -15.165 -13.308 1.00 97.44 96 ARG A CA 1
ATOM 705 C C . ARG A 1 96 ? 6.894 -14.236 -12.343 1.00 97.44 96 ARG A C 1
ATOM 707 O O . ARG A 1 96 ? 8.114 -14.312 -12.232 1.00 97.44 96 ARG A O 1
ATOM 714 N N . GLY A 1 97 ? 6.170 -13.321 -11.697 1.00 97.75 97 GLY A N 1
ATOM 715 C CA . GLY A 1 97 ? 6.726 -12.355 -10.743 1.00 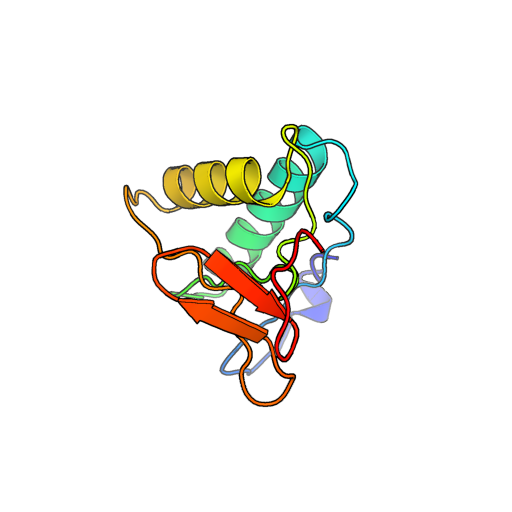97.75 97 GLY A CA 1
ATOM 716 C C . GLY A 1 97 ? 7.456 -11.153 -11.357 1.00 97.75 97 GLY A C 1
ATOM 717 O O . GLY A 1 97 ? 7.847 -10.263 -10.613 1.00 97.75 97 GLY A O 1
ATOM 718 N N . HIS A 1 98 ? 7.610 -11.083 -12.682 1.00 98.44 98 HIS A N 1
ATOM 719 C CA . HIS A 1 98 ? 8.232 -9.945 -13.360 1.00 98.44 98 HIS A CA 1
ATOM 720 C C . HIS A 1 98 ? 7.163 -8.943 -13.792 1.00 98.44 98 HIS A C 1
ATOM 722 O O . HIS A 1 98 ? 6.169 -9.336 -14.406 1.00 98.44 98 HIS A O 1
ATOM 728 N N . LEU A 1 99 ? 7.370 -7.668 -13.458 1.00 98.69 99 LEU A N 1
ATOM 729 C CA . LEU A 1 99 ? 6.494 -6.563 -13.840 1.00 98.69 99 LEU A CA 1
ATOM 730 C C . LEU A 1 99 ? 6.922 -5.999 -15.199 1.00 98.69 99 LEU A C 1
ATOM 732 O O . LEU A 1 99 ? 8.094 -5.680 -15.398 1.00 98.69 99 LEU A O 1
ATOM 736 N N . PHE A 1 100 ? 5.952 -5.845 -16.094 1.00 98.62 100 PHE A N 1
ATOM 737 C CA . PHE A 1 100 ? 6.109 -5.255 -17.418 1.00 98.62 100 PHE A CA 1
ATOM 738 C C . PHE A 1 100 ? 5.346 -3.931 -17.508 1.00 98.62 100 PHE A C 1
ATOM 740 O O . PHE A 1 100 ? 4.265 -3.783 -16.925 1.00 98.62 100 PHE A O 1
ATOM 747 N N . VAL A 1 101 ? 5.906 -2.979 -18.255 1.00 98.31 101 VAL A N 1
ATOM 748 C CA . VAL A 1 101 ? 5.253 -1.734 -18.670 1.00 98.31 101 VAL A CA 1
ATOM 749 C C . VAL A 1 101 ? 5.155 -1.758 -20.190 1.00 98.31 101 VAL A C 1
ATOM 751 O O . VAL A 1 101 ? 6.160 -1.645 -20.886 1.00 98.31 101 VAL A O 1
ATOM 754 N N . GLN A 1 102 ? 3.935 -1.905 -20.703 1.00 97.12 102 GLN A N 1
ATOM 755 C CA . GLN A 1 102 ? 3.690 -2.286 -22.094 1.00 97.12 102 GLN A CA 1
ATOM 756 C C . GLN A 1 102 ? 4.456 -3.582 -22.418 1.00 97.12 102 GLN A C 1
ATOM 758 O O . GLN A 1 102 ? 4.302 -4.574 -21.706 1.00 97.12 102 GLN A O 1
ATOM 763 N N . ASP A 1 103 ? 5.304 -3.554 -23.443 1.00 96.94 103 ASP A N 1
ATOM 764 C CA . ASP A 1 103 ? 6.054 -4.710 -23.935 1.00 96.94 103 ASP A CA 1
ATOM 765 C C . ASP A 1 103 ? 7.487 -4.798 -23.373 1.00 96.94 103 ASP A C 1
ATOM 767 O O . ASP A 1 103 ? 8.298 -5.560 -23.897 1.00 96.94 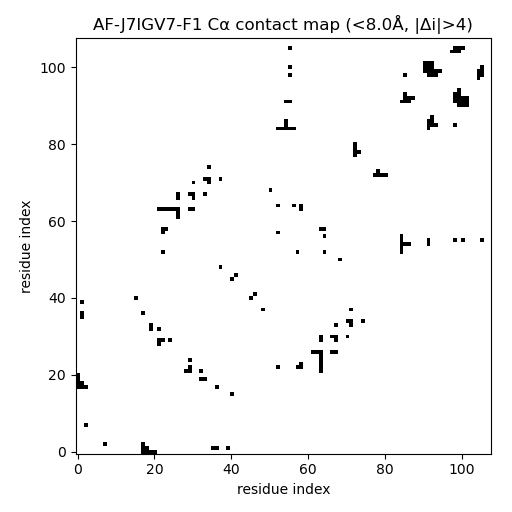103 ASP A O 1
ATOM 771 N N . GLN A 1 104 ? 7.843 -4.003 -22.357 1.00 98.31 104 GLN A N 1
ATOM 772 C CA . GLN A 1 104 ? 9.191 -3.963 -21.764 1.00 98.31 104 GLN A CA 1
ATOM 773 C C . GLN A 1 104 ? 9.161 -4.350 -20.285 1.00 98.31 104 GLN A C 1
ATOM 775 O O . GLN A 1 104 ? 8.150 -4.146 -19.601 1.00 98.31 104 GLN A O 1
ATOM 780 N N . LEU A 1 105 ? 10.263 -4.901 -19.771 1.00 98.25 105 LEU A N 1
ATOM 781 C CA . LEU A 1 105 ? 10.427 -5.094 -18.329 1.00 98.25 105 LEU A CA 1
ATOM 782 C C . LEU A 1 105 ? 10.444 -3.732 -17.625 1.00 98.25 105 LEU A C 1
ATOM 784 O O . LEU A 1 105 ? 10.916 -2.747 -18.176 1.00 98.25 105 LEU A O 1
ATOM 788 N N . LEU A 1 106 ? 9.995 -3.674 -16.369 1.00 98.00 106 LEU A N 1
ATOM 789 C CA . LEU A 1 106 ? 10.090 -2.447 -15.562 1.00 98.00 106 LEU A CA 1
ATOM 790 C C . LEU A 1 106 ? 11.529 -1.896 -15.472 1.00 98.00 106 LEU A C 1
ATOM 792 O O . LEU A 1 106 ? 11.717 -0.701 -15.274 1.00 98.00 106 LEU A O 1
ATOM 796 N N . SER A 1 107 ? 12.530 -2.775 -15.542 1.00 97.00 107 SER A N 1
ATOM 797 C CA . SER A 1 107 ? 13.950 -2.444 -15.392 1.00 97.00 107 SER A CA 1
ATOM 798 C C . SER A 1 107 ? 14.632 -1.918 -16.661 1.00 97.00 107 SER A C 1
ATOM 800 O O . SER A 1 107 ? 15.826 -1.630 -16.599 1.00 97.00 107 SER A O 1
ATOM 802 N N . GLU A 1 108 ? 13.926 -1.869 -17.791 1.00 94.62 108 GLU A N 1
ATOM 803 C CA . GLU A 1 108 ? 14.419 -1.398 -19.097 1.00 94.62 108 GLU A CA 1
ATOM 804 C C . GLU A 1 108 ? 13.967 0.042 -19.377 1.00 94.62 108 GLU A C 1
ATOM 806 O O . GLU A 1 108 ? 14.785 0.800 -19.949 1.00 94.62 108 GLU A O 1
#

InterPro domains:
  IPR010737 Four-c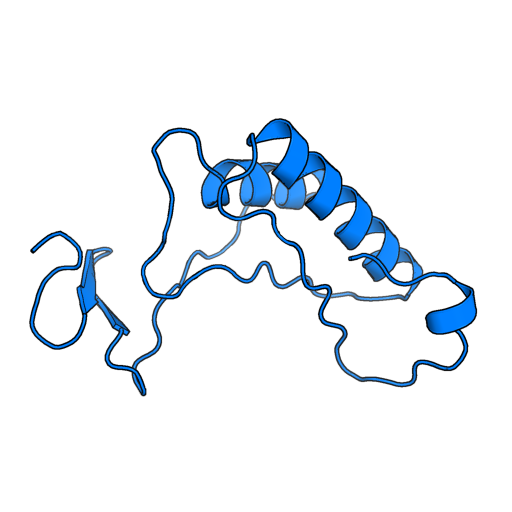arbon acid sugar kinase, N-terminal domain [PF07005] (12-108)
  IPR037051 Four-carbon acid sugar kinase, N-terminal domain superfamily [G3DSA:3.40.50.10840] (1-108)

Secondary structure (DSSP, 8-state):
-PPPTTTTTT---S--------SSS-HHHHHHHHHHHHHHHHTTT---------TT---BTTBSHHHHHHHHHHHHT-S-------BGGGTEEEETTEEEETTEETT-

pLDDT: mean 96.31, std 3.88, range [80.12, 98.75]

Radius of gyration: 15.65 Å; Cα contacts (8 Å, |Δi|>4): 100; chains: 1; bounding box: 38×31×39 Å